Protein 5J08 (pdb70)

Radius of gyration: 16.03 Å; Cα contacts (8 Å, |Δi|>4): 159; chains: 1; bounding box: 30×40×47 Å

B-factor: mean 28.75, std 8.23, range [18.43, 62.1]

Structure (mmCIF, N/CA/C/O backbone):
data_5J08
#
_entry.id   5J08
#
_cell.length_a   29.345
_cell.length_b   51.758
_cell.length_c   59.452
_cell.angle_alpha   90.00
_cell.angle_beta   103.15
_cell.angle_gamma   90.00
#
_symmetry.space_group_name_H-M   'P 1 21 1'
#
loop_
_entity.id
_entity.type
_entity.pdbx_description
1 polymer Epsin-5
2 water water
#
loop_
_atom_site.group_PDB
_atom_site.id
_atom_site.type_symbol
_atom_site.label_atom_id
_atom_site.label_alt_id
_atom_site.label_comp_id
_atom_site.label_asym_id
_atom_site.label_entity_id
_atom_site.label_seq_id
_atom_site.pdbx_PDB_ins_code
_atom_site.Cartn_x
_atom_site.Cartn_y
_atom_site.Cartn_z
_atom_site.occupancy
_atom_site.B_iso_or_equiv
_atom_site.auth_seq_id
_atom_site.auth_comp_id
_atom_site.auth_asym_id
_atom_site.auth_atom_id
_atom_site.pdbx_PDB_model_num
ATOM 1 N N . SER A 1 1 ? -10.452 23.352 61.261 1.00 49.93 30 SER A N 1
ATOM 2 C CA . SER A 1 1 ? -9.949 24.700 60.845 1.00 46.43 30 SER A CA 1
ATOM 3 C C . SER A 1 1 ? -9.945 25.768 61.945 1.00 43.14 30 SER A C 1
ATOM 4 O O . SER A 1 1 ? -9.343 26.822 61.762 1.00 43.72 30 SER A O 1
ATOM 6 N N . GLU A 1 2 ? -10.595 25.514 63.080 1.00 40.39 31 GLU A N 1
ATOM 7 C CA . GLU A 1 2 ? -10.536 26.455 64.194 1.00 36.77 31 GLU A CA 1
ATOM 8 C C . GLU A 1 2 ? -9.149 26.413 64.847 1.00 33.83 31 GLU A C 1
ATOM 9 O O . GLU A 1 2 ? -8.474 25.378 64.813 1.00 31.02 31 GLU A O 1
ATOM 15 N N . PRO A 1 3 ? -8.714 27.545 65.430 1.00 31.48 32 PRO A N 1
ATOM 16 C CA . PRO A 1 3 ? -7.391 27.587 66.051 1.00 29.31 32 PRO A CA 1
ATOM 17 C C . PRO A 1 3 ? -7.151 26.481 67.072 1.00 26.61 32 PRO A C 1
ATOM 18 O O . PRO A 1 3 ? -6.104 25.846 67.018 1.00 25.65 32 PRO A O 1
ATOM 22 N N . TYR A 1 4 ? -8.103 26.225 67.975 1.00 24.17 33 TYR A N 1
ATOM 23 C CA . TYR A 1 4 ? -7.878 25.184 68.986 1.00 23.29 33 TYR A CA 1
ATOM 24 C C . TYR A 1 4 ? -7.688 23.827 68.337 1.00 22.89 33 TYR A C 1
ATOM 25 O O . TYR A 1 4 ? -6.952 22.982 68.863 1.00 22.38 33 TYR A O 1
ATOM 34 N N . GLN A 1 5 ? -8.345 23.611 67.199 1.00 23.44 34 GLN A N 1
ATOM 35 C CA . GLN A 1 5 ? -8.240 22.340 66.503 1.00 24.52 34 GLN A CA 1
ATOM 36 C C . GLN A 1 5 ? -6.850 22.179 65.880 1.00 25.23 34 GLN A C 1
ATOM 37 O O . GLN A 1 5 ? -6.257 21.093 65.931 1.00 25.23 34 GLN A O 1
ATOM 43 N N . ILE A 1 6 ? -6.319 23.263 65.319 1.00 25.87 35 ILE A N 1
ATOM 44 C CA . ILE A 1 6 ? -4.952 23.265 64.807 1.00 26.62 35 ILE A CA 1
ATOM 45 C C . ILE A 1 6 ? -3.970 22.984 65.938 1.00 25.22 35 ILE A C 1
ATOM 46 O O . ILE A 1 6 ? -3.018 22.226 65.760 1.00 24.18 35 ILE A O 1
ATOM 51 N N . ASP A 1 7 ? -4.218 23.553 67.113 1.00 23.56 36 ASP A N 1
ATOM 52 C CA . ASP A 1 7 ? -3.310 23.332 68.241 1.00 23.94 36 ASP A CA 1
ATOM 53 C C . ASP A 1 7 ? -3.352 21.885 68.706 1.00 23.32 36 ASP A C 1
ATOM 54 O O . ASP A 1 7 ? -2.324 21.314 69.065 1.00 22.89 36 ASP A O 1
ATOM 59 N N . ILE A 1 8 ? -4.540 21.290 68.706 1.00 22.58 37 ILE A N 1
ATOM 60 C CA . ILE A 1 8 ? -4.685 19.905 69.161 1.00 22.86 37 ILE A CA 1
ATOM 61 C C . ILE A 1 8 ? -4.018 18.975 68.150 1.00 21.59 37 ILE A C 1
ATOM 62 O O . ILE A 1 8 ? -3.310 18.054 68.536 1.00 22.59 37 ILE A O 1
ATOM 67 N N . ARG A 1 9 ? -4.224 19.263 66.870 1.00 22.37 38 ARG A N 1
ATOM 68 C CA . ARG A 1 9 ? -3.600 18.504 65.781 1.00 22.60 38 ARG A CA 1
ATOM 69 C C . ARG A 1 9 ? -2.072 18.571 65.856 1.00 24.41 38 ARG A C 1
ATOM 70 O O . ARG A 1 9 ? -1.398 17.556 65.675 1.00 24.59 38 ARG A O 1
ATOM 72 N N . ARG A 1 10 ? -1.524 19.746 66.161 1.00 25.55 39 ARG A N 1
ATOM 73 C CA . ARG A 1 10 ? -0.071 19.876 66.323 1.00 27.09 39 ARG A CA 1
ATOM 74 C C . ARG A 1 10 ? 0.402 18.994 67.466 1.00 26.51 39 ARG A C 1
ATOM 75 O O . ARG A 1 10 ? 1.406 18.295 67.345 1.00 24.94 39 ARG A O 1
ATOM 83 N N . ALA A 1 11 ? -0.336 19.011 68.572 1.00 25.34 40 ALA A N 1
ATOM 84 C CA . ALA A 1 11 ? 0.066 18.259 69.756 1.00 24.34 40 ALA A CA 1
ATOM 85 C C . ALA A 1 11 ? -0.075 16.756 69.578 1.00 25.02 40 ALA A C 1
ATOM 86 O O . ALA A 1 11 ? 0.559 15.995 70.313 1.00 26.74 40 ALA A O 1
ATOM 88 N N . THR A 1 12 ? -0.910 16.333 68.630 1.00 23.81 41 THR A N 1
ATOM 89 C CA . THR A 1 12 ? -1.250 14.928 68.446 1.00 26.15 41 THR A CA 1
ATOM 90 C C . THR A 1 12 ? -0.940 14.483 67.007 1.00 26.59 41 THR A C 1
ATOM 91 O O . THR A 1 12 ? -1.628 13.639 66.468 1.00 27.23 41 THR A O 1
ATOM 95 N N . ASN A 1 13 ? 0.109 15.048 66.403 1.00 29.64 42 ASN A N 1
ATOM 96 C CA . ASN A 1 13 ? 0.467 14.729 65.000 1.00 30.95 42 ASN A CA 1
ATOM 97 C C . ASN A 1 13 ? 1.092 13.316 64.879 1.00 30.30 42 ASN A C 1
ATOM 98 O O . ASN A 1 13 ? 1.353 12.671 65.893 1.00 26.71 42 ASN A O 1
ATOM 103 N N . THR A 1 14 ? 1.317 12.817 63.660 1.00 29.45 43 THR A N 1
ATOM 104 C CA . THR A 1 14 ? 1.953 11.494 63.499 1.00 30.86 43 THR A CA 1
ATOM 105 C C . THR A 1 14 ? 3.480 11.529 63.584 1.00 29.86 43 THR A C 1
ATOM 106 O O . THR A 1 14 ? 4.134 10.507 63.379 1.00 29.30 43 THR A O 1
ATOM 110 N N . ASP A 1 15 ? 4.051 12.698 63.867 1.00 29.58 44 ASP A N 1
ATOM 111 C CA . ASP A 1 15 ? 5.487 12.806 64.076 1.00 29.49 44 ASP A CA 1
ATOM 112 C C . ASP A 1 15 ? 5.944 11.974 65.262 1.00 28.60 44 ASP A C 1
ATOM 113 O O . ASP A 1 15 ? 5.217 11.808 66.260 1.00 27.11 44 ASP A O 1
ATOM 115 N N . ALA A 1 16 ? 7.168 11.465 65.158 1.00 29.14 45 ALA A N 1
ATOM 116 C CA . ALA A 1 16 ? 7.761 10.626 66.198 1.00 30.34 45 ALA A CA 1
ATOM 117 C C . ALA A 1 16 ? 8.016 11.344 67.523 1.00 30.56 45 ALA A C 1
ATOM 118 O O . ALA A 1 16 ? 8.083 10.707 68.576 1.00 31.75 45 ALA A O 1
ATOM 120 N N . TRP A 1 17 ? 8.173 12.660 67.467 1.00 27.47 46 TRP A N 1
ATOM 121 C CA . TRP A 1 17 ? 8.508 13.456 68.641 1.00 26.51 46 TRP A CA 1
ATOM 122 C C . TRP A 1 17 ? 7.351 14.375 69.021 1.00 28.09 46 TRP A C 1
ATOM 123 O O . TRP A 1 17 ? 6.631 14.863 68.157 1.00 30.76 46 TRP A O 1
ATOM 134 N N . GLY A 1 18 ? 7.181 14.586 70.321 1.00 27.34 47 GLY A N 1
ATOM 135 C CA . GLY A 1 18 ? 6.152 15.478 70.847 1.00 27.06 47 GLY A CA 1
ATOM 136 C C . GLY A 1 18 ? 5.017 14.714 71.511 1.00 26.98 47 GLY A C 1
ATOM 137 O O . GLY A 1 18 ? 4.971 13.484 71.418 1.00 28.49 47 GLY A O 1
ATOM 138 N N . PRO A 1 19 ? 4.078 15.428 72.166 1.00 24.96 48 PRO A N 1
ATOM 139 C CA . PRO A 1 19 ? 4.059 16.877 72.271 1.00 24.86 48 PRO A CA 1
ATOM 140 C C . PRO A 1 19 ? 5.081 17.428 73.262 1.00 25.08 48 PRO A C 1
ATOM 141 O O . PRO A 1 19 ? 5.384 16.807 74.274 1.00 24.98 48 PRO A O 1
ATOM 145 N N . THR A 1 20 ? 5.625 18.583 72.919 1.00 25.03 49 THR A N 1
ATOM 146 C CA . THR A 1 20 ? 6.489 19.341 73.801 1.00 25.05 49 THR A CA 1
ATOM 147 C C . THR A 1 20 ? 5.635 20.062 74.833 1.00 24.22 49 THR A C 1
ATOM 148 O O . THR A 1 20 ? 4.411 20.212 74.649 1.00 22.70 49 THR A O 1
ATOM 152 N N . PRO A 1 21 ? 6.268 20.534 75.918 1.00 24.80 50 PRO A N 1
ATOM 153 C CA . PRO A 1 21 ? 5.571 21.375 76.882 1.00 25.06 50 PRO A CA 1
ATOM 154 C C . PRO A 1 21 ? 4.899 22.574 76.241 1.00 25.08 50 PRO A C 1
ATOM 155 O O . PRO A 1 21 ? 3.786 22.930 76.635 1.00 25.59 50 PRO A O 1
ATOM 159 N N . LYS A 1 22 ? 5.555 23.171 75.251 1.00 24.53 51 LYS A N 1
ATOM 160 C CA . LYS A 1 22 ? 4.980 24.320 74.563 1.00 26.14 51 LYS A CA 1
ATOM 161 C C . LYS A 1 22 ? 3.725 23.938 73.771 1.00 24.16 51 LYS A C 1
ATOM 162 O O . LYS A 1 22 ? 2.755 24.695 73.752 1.00 23.78 51 LYS A O 1
ATOM 168 N N . HIS A 1 23 ? 3.732 22.780 73.123 1.00 21.58 52 HIS A N 1
ATOM 169 C CA . HIS A 1 23 ? 2.531 22.310 72.424 1.00 22.42 52 HIS A CA 1
ATOM 170 C C . HIS A 1 23 ? 1.350 22.166 73.341 1.00 21.17 52 HIS A C 1
ATOM 171 O O . HIS A 1 23 ? 0.249 22.596 73.022 1.00 21.29 52 HIS A O 1
ATOM 178 N N . LEU A 1 24 ? 1.580 21.523 74.477 1.00 20.26 53 LEU A N 1
ATOM 179 C CA . LEU A 1 24 ? 0.531 21.358 75.471 1.00 20.61 53 LEU A CA 1
ATOM 180 C C . LEU A 1 24 ? 0.049 22.681 76.064 1.00 21.42 53 LEU A C 1
ATOM 181 O O . LEU A 1 24 ? -1.157 22.890 76.233 1.00 22.24 53 LEU A O 1
ATOM 186 N N . ALA A 1 25 ? 0.965 23.583 76.377 1.00 22.63 54 ALA A N 1
ATOM 187 C CA . ALA A 1 25 ? 0.566 24.904 76.881 1.00 23.37 54 ALA A CA 1
ATOM 188 C C . ALA A 1 25 ? -0.329 25.641 75.870 1.00 23.32 54 ALA A C 1
ATOM 189 O O . ALA A 1 25 ? -1.304 26.302 76.247 1.00 24.14 54 ALA A O 1
ATOM 191 N N . LYS A 1 26 ? 0.005 25.511 74.596 1.00 23.91 55 LYS A N 1
ATOM 192 C CA . LYS A 1 26 ? -0.738 26.150 73.528 1.00 25.47 55 LYS A CA 1
ATOM 193 C C . LYS A 1 26 ? -2.170 25.622 73.430 1.00 24.20 55 LYS A C 1
ATOM 194 O O . LYS A 1 26 ? -3.107 26.401 73.266 1.00 22.96 55 LYS A O 1
ATOM 200 N N . VAL A 1 27 ? -2.320 24.301 73.513 1.00 21.77 56 VAL A N 1
ATOM 201 C CA . VAL A 1 27 ? -3.637 23.678 73.549 1.00 20.91 56 VAL A CA 1
ATOM 202 C C . VAL A 1 27 ? -4.381 24.275 74.728 1.00 21.44 56 VAL A C 1
ATOM 203 O O . VAL A 1 27 ? -5.494 24.750 74.583 1.00 21.21 56 VAL A O 1
ATOM 207 N N . LEU A 1 28 ? -3.757 24.278 75.896 1.00 21.68 57 LEU A N 1
ATOM 208 C CA . LEU A 1 28 ? -4.458 24.730 77.091 1.00 22.83 57 LEU A CA 1
ATOM 209 C C . LEU A 1 28 ? -4.954 26.174 76.984 1.00 23.66 57 LEU A C 1
ATOM 210 O O . LEU A 1 28 ? -6.058 26.480 77.460 1.00 23.12 57 LEU A O 1
ATOM 215 N N . ARG A 1 29 ? -4.153 27.057 76.379 1.00 22.88 58 ARG A N 1
ATOM 216 C CA . ARG A 1 29 ? -4.498 28.494 76.305 1.00 24.01 58 ARG A CA 1
ATOM 217 C C . ARG A 1 29 ? -5.774 28.762 75.491 1.00 23.91 58 ARG A C 1
ATOM 218 O O . ARG A 1 29 ? -6.344 29.852 75.556 1.00 24.03 58 ARG A O 1
ATOM 222 N N . ASN A 1 30 ? -6.242 27.775 74.742 1.00 23.60 59 ASN A N 1
ATOM 223 C CA . ASN A 1 30 ? -7.531 27.919 74.043 1.00 22.41 59 ASN A CA 1
ATOM 224 C C . ASN A 1 30 ? -8.745 28.030 74.974 1.00 22.40 59 ASN A C 1
ATOM 225 O O . ASN A 1 30 ? -9.815 28.472 74.542 1.00 23.13 59 ASN A O 1
ATOM 230 N N . ARG A 1 31 ? -8.572 27.642 76.236 1.00 21.56 60 ARG A N 1
ATOM 231 C CA . ARG A 1 31 ? -9.641 27.749 77.248 1.00 22.69 60 ARG A CA 1
ATOM 232 C C . ARG A 1 31 ? -10.151 29.177 77.478 1.00 23.23 60 ARG A C 1
ATOM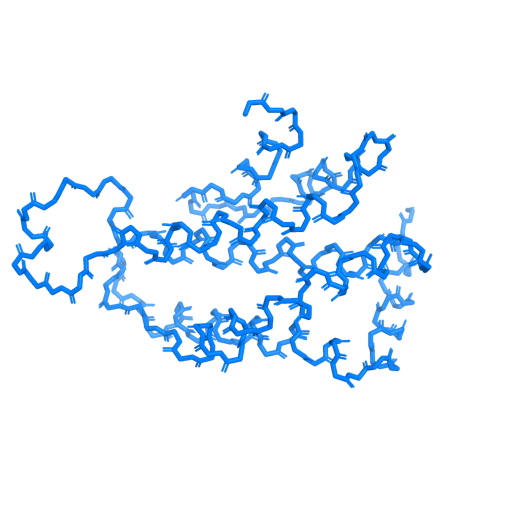 233 O O . ARG A 1 31 ? -11.219 29.371 78.069 1.00 22.84 60 ARG A O 1
ATOM 241 N N . TYR A 1 32 ? -9.389 30.175 77.035 1.00 23.67 61 TYR A N 1
ATOM 242 C CA . TYR A 1 32 ? -9.846 31.559 77.129 1.00 25.08 61 TYR A CA 1
ATOM 243 C C . TYR A 1 32 ? -10.840 31.931 76.047 1.00 25.86 61 TYR A C 1
ATOM 244 O O . TYR A 1 32 ? -11.493 32.961 76.153 1.00 26.83 61 TYR A O 1
ATOM 253 N N . GLN A 1 33 ? -10.977 31.098 75.025 1.00 27.29 62 GLN A N 1
ATOM 254 C CA . GLN A 1 33 ? -11.930 31.374 73.951 1.00 29.59 62 GLN A CA 1
ATOM 255 C C . GLN A 1 33 ? -12.915 30.248 73.663 1.00 29.55 62 GLN A C 1
ATOM 256 O O . GLN A 1 33 ? -13.953 30.507 73.054 1.00 29.67 62 GLN A O 1
ATOM 262 N N . VAL A 1 34 ? -12.569 29.017 74.055 1.00 26.79 63 VAL A N 1
ATOM 263 C CA . VAL A 1 34 ? -13.304 27.787 73.685 1.00 25.63 63 VAL A CA 1
ATOM 264 C C . VAL A 1 34 ? -13.668 26.997 74.954 1.00 24.50 63 VAL A C 1
ATOM 265 O O . VAL A 1 34 ? -12.839 26.880 75.848 1.00 21.25 63 VAL A O 1
ATOM 269 N N . PRO A 1 35 ? -14.893 26.426 75.041 1.00 22.85 64 PRO A N 1
ATOM 270 C CA . PRO A 1 35 ? -15.164 25.585 76.216 1.00 22.53 64 PRO A CA 1
ATOM 271 C C . PRO A 1 35 ? -14.278 24.338 76.279 1.00 21.56 64 PRO A C 1
ATOM 272 O O . PRO A 1 35 ? -13.974 23.738 75.239 1.00 20.60 64 PRO A O 1
ATOM 276 N N . LEU A 1 36 ? -13.896 23.935 77.485 1.00 21.76 65 LEU A N 1
ATOM 277 C CA . LEU A 1 36 ? -13.142 22.690 77.643 1.00 22.06 65 LEU A CA 1
ATOM 278 C C . LEU A 1 36 ? -13.866 21.465 77.076 1.00 23.11 65 LEU A C 1
ATOM 279 O O . LEU A 1 36 ? -13.208 20.525 76.638 1.00 21.81 65 LEU A O 1
ATOM 284 N N . TYR A 1 37 ? -15.202 21.479 77.077 1.00 22.08 66 TYR A N 1
ATOM 285 C CA . TYR A 1 37 ? -15.976 20.349 76.577 1.00 21.65 66 TYR A CA 1
ATOM 286 C C . TYR A 1 37 ? -15.608 20.119 75.128 1.00 21.95 66 TYR A C 1
ATOM 287 O O . TYR A 1 37 ? -15.392 18.975 74.725 1.00 21.49 66 TYR A O 1
ATOM 296 N N . LEU A 1 38 ? -15.563 21.206 74.350 1.00 22.12 67 LEU A N 1
ATOM 297 C CA . LEU A 1 38 ? -15.215 21.138 72.932 1.00 23.16 67 LEU A CA 1
ATOM 298 C C . LEU A 1 38 ? -13.778 20.724 72.685 1.00 21.81 67 LEU A C 1
ATOM 299 O O . LEU A 1 38 ? -13.527 19.958 71.769 1.00 22.62 67 LEU A O 1
ATOM 304 N N . MET A 1 39 ? -12.844 21.245 73.485 1.00 21.76 68 MET A N 1
ATOM 305 C CA . MET A 1 39 ? -11.440 20.859 73.378 1.00 20.86 68 MET A CA 1
ATOM 306 C C . MET A 1 39 ? -11.285 19.379 73.664 1.00 21.20 68 MET A C 1
ATOM 307 O O . MET A 1 39 ? -10.558 18.678 72.958 1.00 20.67 68 MET A O 1
ATOM 312 N N . THR A 1 40 ? -11.985 18.898 74.691 1.00 20.59 69 THR A N 1
ATOM 313 C CA . THR A 1 40 ? -11.940 17.483 75.055 1.00 19.75 69 THR A CA 1
ATOM 314 C C . THR A 1 40 ? -12.598 16.614 73.972 1.00 19.63 69 THR A C 1
ATOM 315 O O . THR A 1 40 ? -12.102 15.544 73.598 1.00 19.64 69 THR A O 1
ATOM 319 N N . GLU A 1 41 ? -13.720 17.091 73.452 1.00 19.93 70 GLU A N 1
ATOM 320 C CA . GLU A 1 41 ? -14.494 16.336 72.492 1.00 20.19 70 GLU A CA 1
ATOM 321 C C . GLU A 1 41 ? -13.716 16.189 71.187 1.00 19.97 70 GLU A C 1
ATOM 322 O O . GLU A 1 41 ? -13.729 15.126 70.566 1.00 20.65 70 GLU A O 1
ATOM 328 N N . TYR A 1 42 ? -13.041 17.256 70.766 1.00 20.23 71 TYR A N 1
ATOM 329 C CA . TYR A 1 42 ? -12.281 17.209 69.519 1.00 20.42 71 TYR A CA 1
ATOM 330 C C . TYR A 1 42 ? -11.092 16.261 69.668 1.00 19.90 71 TYR A C 1
ATOM 331 O O . TYR A 1 42 ? -10.746 15.558 68.730 1.00 20.17 71 TYR A O 1
ATOM 340 N N . THR A 1 43 ? -10.487 16.237 70.851 1.00 19.95 72 THR A N 1
ATOM 341 C CA . THR A 1 43 ? -9.368 15.345 71.127 1.00 20.52 72 THR A CA 1
ATOM 342 C C . THR A 1 43 ? -9.859 13.891 71.029 1.00 21.24 72 THR A C 1
ATOM 343 O O . THR A 1 43 ? -9.218 13.044 70.396 1.00 20.39 72 THR A O 1
ATOM 347 N N . LEU A 1 44 ? -11.015 13.606 71.619 1.00 21.64 73 LEU A N 1
ATOM 348 C CA . LEU A 1 44 ? -11.590 12.270 71.534 1.00 22.22 73 LEU A CA 1
ATOM 349 C C . LEU A 1 44 ? -11.972 11.902 70.110 1.00 22.74 73 LEU A C 1
ATOM 350 O O . LEU A 1 44 ? -11.807 10.757 69.704 1.00 22.03 73 LEU A O 1
ATOM 355 N N . LYS A 1 45 ? -12.488 12.860 69.347 1.00 22.66 74 LYS A N 1
ATOM 356 C CA . LYS A 1 45 ? -12.886 12.563 67.975 1.00 24.23 74 LYS A CA 1
ATOM 357 C C . LYS A 1 45 ? -11.677 12.200 67.111 1.00 22.72 74 LYS A C 1
ATOM 358 O O . LYS A 1 45 ? -11.746 11.298 66.283 1.00 23.14 74 LYS A O 1
ATOM 364 N N . ARG A 1 46 ? -10.565 12.890 67.328 1.00 23.33 75 ARG A N 1
ATOM 365 C CA . ARG A 1 46 ? -9.322 12.594 66.619 1.00 23.72 75 ARG A CA 1
ATOM 366 C C . ARG A 1 46 ? -8.818 11.200 66.977 1.00 24.32 75 ARG A C 1
ATOM 367 O O . ARG A 1 46 ? -8.418 10.420 66.104 1.00 23.94 75 ARG A O 1
ATOM 375 N N . LEU A 1 47 ? -8.861 10.888 68.269 1.00 23.33 76 LEU A N 1
ATOM 376 C CA . LEU A 1 47 ? -8.491 9.576 68.752 1.00 25.23 76 LEU A CA 1
ATOM 377 C C . LEU A 1 47 ? -9.347 8.509 68.073 1.00 24.79 76 LEU A C 1
ATOM 378 O O . LEU A 1 47 ? -8.814 7.562 67.495 1.00 25.91 76 LEU A O 1
ATOM 383 N N . VAL A 1 48 ? -10.664 8.685 68.094 1.00 23.17 77 VAL A N 1
ATOM 384 C CA . VAL A 1 48 ? -11.573 7.705 67.512 1.00 24.63 77 VAL A CA 1
ATOM 385 C C . VAL A 1 48 ? -11.382 7.561 66.001 1.00 25.31 77 VAL A C 1
ATOM 386 O O . VAL A 1 48 ? -11.381 6.432 65.470 1.00 25.58 77 VAL A O 1
ATOM 390 N N . ASP A 1 49 ? -11.222 8.697 65.324 1.00 26.28 78 ASP A N 1
ATOM 391 C CA . ASP A 1 49 ? -11.095 8.719 63.867 1.00 29.10 78 ASP A CA 1
ATOM 392 C C . ASP A 1 49 ? -9.808 8.014 63.423 1.00 29.41 78 ASP A C 1
ATOM 393 O O . ASP A 1 49 ? -9.808 7.284 62.435 1.00 31.21 78 ASP A O 1
ATOM 398 N N . HIS A 1 50 ? -8.732 8.197 64.178 1.00 29.14 79 HIS A N 1
ATOM 399 C CA . HIS A 1 50 ? -7.471 7.515 63.885 1.00 30.01 79 HIS A CA 1
ATOM 400 C C . HIS A 1 50 ? -7.460 6.030 64.302 1.00 30.86 79 HIS A C 1
ATOM 401 O O . HIS A 1 50 ? -6.745 5.236 63.696 1.00 34.45 79 HIS A O 1
ATOM 408 N N . ILE A 1 51 ? -8.248 5.636 65.301 1.00 29.29 80 ILE A N 1
ATOM 409 C CA . ILE A 1 51 ? -8.472 4.196 65.546 1.00 29.42 80 ILE A CA 1
ATOM 410 C C . ILE A 1 51 ? -9.275 3.558 64.403 1.00 29.69 80 ILE A C 1
ATOM 411 O O . ILE A 1 51 ? -8.964 2.449 63.966 1.00 29.71 80 ILE A O 1
ATOM 416 N N . ALA A 1 52 ? -10.299 4.255 63.914 1.00 31.19 81 ALA A N 1
ATOM 417 C CA . ALA A 1 52 ? -11.156 3.735 62.841 1.00 32.69 81 ALA A CA 1
ATOM 418 C C . ALA A 1 52 ? -10.465 3.652 61.472 1.00 34.73 81 ALA A C 1
ATOM 419 O O . ALA A 1 52 ? -10.856 2.821 60.647 1.00 34.93 81 ALA A O 1
ATOM 421 N N . THR A 1 53 ? -9.471 4.512 61.214 1.00 36.05 82 THR A N 1
ATOM 422 C CA . THR A 1 53 ? -8.805 4.539 59.889 1.00 38.31 82 THR A CA 1
ATOM 423 C C . THR A 1 53 ? -7.917 3.323 59.605 1.00 38.36 82 THR A C 1
ATOM 424 O O . THR A 1 53 ? -7.511 3.109 58.459 1.00 40.83 82 THR A O 1
ATOM 428 N N . ARG A 1 54 ? -7.630 2.529 60.634 1.00 35.14 83 ARG A N 1
ATOM 429 C CA . ARG A 1 54 ? -6.748 1.367 60.511 1.00 32.38 83 ARG A CA 1
ATOM 430 C C . ARG A 1 54 ? -7.407 0.212 59.779 1.00 31.56 83 ARG A C 1
ATOM 431 O O . ARG A 1 54 ? -8.612 0.015 59.894 1.00 30.84 83 ARG A O 1
ATOM 439 N N . PRO A 1 55 ? -6.605 -0.599 59.068 1.00 31.59 84 PRO A N 1
ATOM 440 C CA . PRO A 1 55 ? -7.190 -1.767 58.390 1.00 33.31 84 PRO A CA 1
ATOM 441 C C . PRO A 1 55 ? -7.629 -2.846 59.380 1.00 37.18 84 PRO A C 1
ATOM 442 O O . PRO A 1 55 ? -7.005 -2.989 60.429 1.00 34.39 84 PRO A O 1
ATOM 446 N N . LYS A 1 56 ? -8.704 -3.568 59.058 1.00 40.69 85 LYS A N 1
ATOM 447 C CA . LYS A 1 56 ? -9.163 -4.702 59.879 1.00 44.65 85 LYS A CA 1
ATOM 448 C C . LYS A 1 56 ? -8.313 -5.956 59.653 1.00 46.84 85 LYS A C 1
ATOM 449 O O . LYS A 1 56 ? -7.993 -6.681 60.602 1.00 49.05 85 LYS A O 1
ATOM 451 N N . ASN A 1 57 ? -7.953 -6.208 58.398 1.00 44.78 86 ASN A N 1
ATOM 452 C CA . ASN A 1 57 ? -7.203 -7.400 58.026 1.00 45.75 86 ASN A CA 1
ATOM 453 C C . ASN A 1 57 ? -6.414 -7.137 56.757 1.00 45.13 86 ASN A C 1
ATOM 454 O O . ASN A 1 57 ? -6.528 -6.053 56.175 1.00 40.87 86 ASN A O 1
ATOM 459 N N . LEU A 1 58 ? -5.659 -8.151 56.326 1.00 44.17 87 LEU A N 1
ATOM 460 C CA . LEU A 1 58 ? -4.707 -8.032 55.220 1.00 43.15 87 LEU A CA 1
ATOM 461 C C . LEU A 1 58 ? -5.353 -7.646 53.891 1.00 40.18 87 LEU A C 1
ATOM 462 O O . LEU A 1 58 ? -4.743 -6.933 53.102 1.00 39.56 87 LEU A O 1
ATOM 464 N N . TYR A 1 59 ? -6.573 -8.119 53.651 1.00 38.20 88 TYR A N 1
ATOM 465 C CA . TYR A 1 59 ? -7.327 -7.737 52.458 1.00 35.27 88 TYR A CA 1
ATOM 466 C C . TYR A 1 59 ? -7.506 -6.234 52.341 1.00 34.61 88 TYR A C 1
ATOM 467 O O . TYR A 1 59 ? -7.261 -5.643 51.289 1.00 29.36 88 TYR A O 1
ATOM 476 N N . GLU A 1 60 ? -7.995 -5.614 53.409 1.00 34.68 89 GLU A N 1
ATOM 477 C CA . GLU A 1 60 ? -8.229 -4.176 53.343 1.00 34.73 89 GLU A CA 1
ATOM 478 C C . GLU A 1 60 ? -6.914 -3.421 53.509 1.00 30.15 89 GLU A C 1
ATOM 479 O O . GLU A 1 60 ? -6.746 -2.373 52.902 1.00 26.94 89 GLU A O 1
ATOM 485 N N . LYS A 1 61 ? -5.965 -3.986 54.258 1.00 28.57 90 LYS A N 1
ATOM 486 C CA . LYS A 1 61 ? -4.643 -3.372 54.416 1.00 26.79 90 LYS A CA 1
ATOM 487 C C . LYS A 1 61 ? -3.974 -3.120 53.068 1.00 26.95 90 LYS A C 1
ATOM 488 O O . LYS A 1 61 ? -3.352 -2.078 52.849 1.00 25.76 90 LYS A O 1
ATOM 490 N N . ALA A 1 62 ? -4.127 -4.084 52.162 1.00 26.74 91 ALA A N 1
ATOM 491 C CA . ALA A 1 62 ? -3.491 -4.024 50.851 1.00 26.17 91 ALA A CA 1
ATOM 492 C C . ALA A 1 62 ? -4.232 -3.141 49.858 1.00 26.64 91 ALA A C 1
ATOM 493 O O . ALA A 1 62 ? -3.683 -2.835 48.800 1.00 27.38 91 ALA A O 1
ATOM 495 N N . ARG A 1 63 ? -5.475 -2.767 50.165 1.00 26.67 92 ARG A N 1
ATOM 496 C CA . ARG A 1 63 ? -6.348 -2.100 49.178 1.00 29.15 92 ARG A CA 1
ATOM 497 C C . ARG A 1 63 ? -6.781 -0.684 49.539 1.00 33.22 92 ARG A C 1
ATOM 498 O O . ARG A 1 63 ? -7.123 0.096 48.657 1.00 36.26 92 ARG A O 1
ATOM 506 N N . LYS A 1 64 ? -6.797 -0.348 50.815 1.00 38.89 93 LYS A N 1
ATOM 507 C CA . LYS A 1 64 ? -6.990 1.044 51.198 1.00 44.01 93 LYS A CA 1
ATOM 508 C C . LYS A 1 64 ? -5.619 1.725 51.144 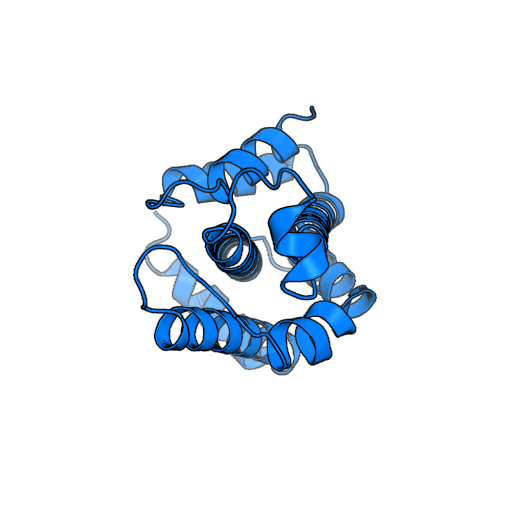1.00 47.91 93 LYS A C 1
ATOM 509 O O . LYS A 1 64 ? -4.597 1.075 51.376 1.00 49.30 93 LYS A O 1
ATOM 515 N N . ASP A 1 65 ? -5.590 3.021 50.832 1.00 53.21 94 ASP A N 1
ATOM 516 C CA . ASP A 1 65 ? -4.317 3.743 50.677 1.00 56.69 94 ASP A CA 1
ATOM 517 C C . ASP A 1 65 ? -3.577 3.886 52.015 1.00 58.92 94 ASP A C 1
ATOM 518 O O . ASP A 1 65 ? -2.408 3.506 52.121 1.00 62.10 94 ASP A O 1
ATOM 520 N N . TYR A 1 66 ? -4.262 4.438 53.018 1.00 58.12 95 TYR A N 1
ATOM 521 C CA . TYR A 1 66 ? -3.780 4.450 54.411 1.00 57.34 95 TYR A CA 1
ATOM 522 C C . TYR A 1 66 ? -2.452 5.171 54.666 1.00 58.13 95 TYR A C 1
ATOM 523 O O . TYR A 1 66 ? -1.467 4.540 55.070 1.00 57.46 95 TYR A O 1
ATOM 525 N N . VAL A 1 67 ? -2.428 6.486 54.455 1.00 56.79 96 VAL A N 1
ATOM 526 C CA . VAL A 1 67 ? -1.309 7.312 54.916 1.00 55.78 96 VAL A CA 1
ATOM 527 C C . VAL A 1 67 ? -1.232 7.191 56.439 1.00 54.16 96 VAL A C 1
ATOM 528 O O . VAL A 1 67 ? -2.259 7.037 57.107 1.00 56.92 96 VAL A O 1
ATOM 530 N N . ASN A 1 68 ? -0.017 7.239 56.979 1.00 51.96 97 ASN A N 1
ATOM 531 C CA . ASN A 1 68 ? 0.225 7.014 58.412 1.00 48.16 97 ASN A CA 1
ATOM 532 C C . ASN A 1 68 ? 0.140 5.537 58.833 1.00 45.87 97 ASN A C 1
ATOM 533 O O . ASN A 1 68 ? 0.108 5.239 60.035 1.00 43.36 97 ASN A O 1
ATOM 535 N N . TYR A 1 69 ? 0.120 4.615 57.863 1.00 43.32 98 TYR A N 1
ATOM 536 C CA . TYR A 1 69 ? 0.086 3.188 58.185 1.00 41.12 98 TYR A CA 1
ATOM 537 C C . TYR A 1 69 ? 1.214 2.825 59.154 1.00 38.18 98 TYR A C 1
ATOM 538 O O . TYR A 1 69 ? 2.374 3.164 58.924 1.00 36.86 98 TYR A O 1
ATOM 547 N N . GLY A 1 70 ? 0.850 2.151 60.242 1.00 36.72 99 GLY A N 1
ATOM 548 C CA . GLY A 1 70 ? 1.813 1.689 61.242 1.00 36.01 99 GLY A CA 1
ATOM 549 C C . GLY A 1 70 ? 2.290 2.761 62.207 1.00 35.27 99 GLY A C 1
ATOM 550 O O . GLY A 1 70 ? 3.146 2.500 63.049 1.00 37.76 99 GLY A O 1
ATOM 551 N N . SER A 1 71 ? 1.762 3.972 62.095 1.00 36.85 100 SER A N 1
ATOM 552 C CA . SER A 1 71 ? 2.095 5.016 63.060 1.00 37.98 100 SER A CA 1
ATOM 553 C C . SER A 1 71 ? 0.848 5.666 63.677 1.00 35.28 100 SER A C 1
ATOM 554 O O . SER A 1 71 ? 0.971 6.618 64.446 1.00 32.81 100 SER A O 1
ATOM 557 N N . GLU A 1 72 ? -0.341 5.124 63.389 1.00 32.09 101 GLU A N 1
ATOM 558 C CA . GLU A 1 72 ? -1.574 5.630 63.998 1.00 31.87 101 GLU A CA 1
ATOM 559 C C . GLU A 1 72 ? -1.573 5.485 65.520 1.00 28.33 101 GLU A C 1
ATOM 560 O O . GLU A 1 72 ? -2.204 6.287 66.227 1.00 27.30 101 GLU A O 1
ATOM 566 N N . TRP A 1 73 ? -0.859 4.489 66.039 1.00 28.10 102 TRP A N 1
ATOM 567 C CA . TRP A 1 73 ? -0.770 4.326 67.488 1.00 26.05 102 TRP A CA 1
ATOM 568 C C . TRP A 1 73 ? -0.259 5.603 68.173 1.00 25.25 102 TRP A C 1
ATOM 569 O O . TRP A 1 73 ? -0.601 5.855 69.315 1.00 25.34 102 TRP A O 1
ATOM 580 N N . ARG A 1 74 ? 0.566 6.392 67.479 1.00 24.93 103 ARG A N 1
ATOM 581 C CA . ARG A 1 74 ? 1.137 7.626 68.053 1.00 25.70 103 ARG A CA 1
ATOM 582 C C . ARG A 1 74 ? 0.097 8.688 68.295 1.00 23.17 103 ARG A C 1
ATOM 583 O O . ARG A 1 74 ? 0.155 9.402 69.283 1.00 23.07 103 ARG A O 1
ATOM 591 N N . VAL A 1 75 ? -0.839 8.815 67.362 1.00 23.59 104 VAL A N 1
ATOM 592 C CA . VAL A 1 75 ? -1.910 9.793 67.499 1.00 24.15 104 VAL A CA 1
ATOM 593 C C . VAL A 1 75 ? -2.740 9.399 68.712 1.00 23.38 104 VAL A C 1
ATOM 594 O O . VAL A 1 75 ? -3.055 10.238 69.550 1.00 22.27 104 VAL A O 1
ATOM 598 N N . VAL A 1 76 ? -3.031 8.106 68.827 1.00 22.44 105 VAL A N 1
ATOM 599 C CA . VAL A 1 76 ? -3.810 7.581 69.949 1.00 22.50 105 VAL A CA 1
ATOM 600 C C . VAL A 1 76 ? -3.132 7.891 71.275 1.00 22.27 105 VAL A C 1
ATOM 601 O O . VAL A 1 76 ? -3.758 8.480 72.172 1.00 21.65 105 VAL A O 1
ATOM 605 N N . LEU A 1 77 ? -1.859 7.516 71.404 1.00 21.65 106 LE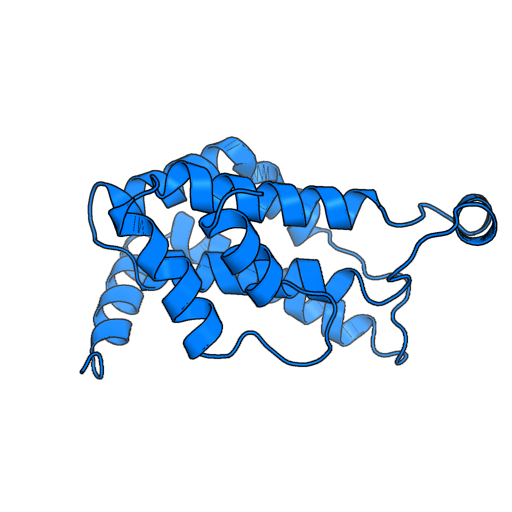U A N 1
ATOM 606 C CA . LEU A 1 77 ? -1.102 7.832 72.615 1.00 21.30 106 LEU A CA 1
ATOM 607 C C . LEU A 1 77 ? -1.041 9.339 72.897 1.00 21.13 106 LEU A C 1
ATOM 608 O O . LEU A 1 77 ? -1.259 9.767 74.027 1.00 20.09 106 LEU A O 1
ATOM 613 N N . LYS A 1 78 ? -0.760 10.159 71.887 1.00 19.92 107 LYS A N 1
ATOM 614 C CA . LYS A 1 78 ? -0.677 11.594 72.139 1.00 20.11 107 LYS A CA 1
ATOM 615 C C . LYS A 1 78 ? -2.037 12.190 72.555 1.00 20.00 107 LYS A C 1
ATOM 616 O O . LYS A 1 78 ? -2.083 13.104 73.393 1.00 19.53 107 LYS A O 1
ATOM 622 N N . CYS A 1 79 ? -3.134 11.691 71.981 1.00 19.98 108 CYS A N 1
ATOM 623 C CA . CYS A 1 79 ? -4.453 12.176 72.386 1.00 20.57 108 CYS A CA 1
ATOM 624 C C . CYS A 1 79 ? -4.671 11.859 73.856 1.00 20.30 108 CYS A C 1
ATOM 625 O O . CYS A 1 79 ? -5.170 12.694 74.606 1.00 19.58 108 CYS A O 1
ATOM 628 N N . LEU A 1 80 ? -4.265 10.674 74.298 1.00 19.36 109 LEU A N 1
ATOM 629 C CA . LEU A 1 80 ? -4.376 10.384 75.736 1.00 20.07 109 LEU A CA 1
ATOM 630 C C . LEU A 1 80 ? -3.473 11.279 76.599 1.00 19.30 109 LEU A C 1
ATOM 631 O O . LEU A 1 80 ? -3.865 11.702 77.698 1.00 18.43 109 LEU A O 1
ATOM 636 N N . VAL A 1 81 ? -2.280 11.598 76.114 1.00 20.00 110 VAL A N 1
ATOM 637 C CA . VAL A 1 81 ? -1.395 12.524 76.816 1.00 19.87 110 VAL A CA 1
ATOM 638 C C . VAL A 1 81 ? -2.051 13.909 76.969 1.00 19.69 110 VAL A C 1
ATOM 639 O O . VAL A 1 81 ? -1.972 14.548 78.029 1.00 18.78 110 VAL A O 1
ATOM 643 N N . VAL A 1 82 ? -2.672 14.389 75.896 1.00 19.61 111 VAL A N 1
ATOM 644 C CA . VAL A 1 82 ? -3.399 15.655 75.951 1.00 19.74 111 VAL A CA 1
ATOM 645 C C . VAL A 1 82 ? -4.527 15.612 76.980 1.00 19.00 111 VAL A C 1
ATOM 646 O O . VAL A 1 82 ? -4.698 16.553 77.738 1.00 20.11 111 VAL A O 1
ATOM 650 N N . ILE A 1 83 ? -5.303 14.538 76.995 1.00 19.18 112 ILE A N 1
ATOM 651 C CA . ILE A 1 83 ? -6.383 14.414 77.979 1.00 19.18 112 ILE A CA 1
ATOM 652 C C . ILE A 1 83 ? -5.852 14.414 79.409 1.00 19.98 112 ILE A C 1
ATOM 653 O O . ILE A 1 83 ? -6.380 15.131 80.270 1.00 21.13 112 ILE A O 1
ATOM 658 N N . GLU A 1 84 ? -4.799 13.645 79.664 1.00 21.13 113 GLU A N 1
ATOM 659 C CA . GLU A 1 84 ? -4.162 13.661 80.978 1.00 23.12 113 GLU A CA 1
ATOM 660 C C . GLU A 1 84 ? -3.671 15.060 81.338 1.00 21.51 113 GLU A C 1
ATOM 661 O O . GLU A 1 84 ? -3.839 15.508 82.472 1.00 21.85 113 GLU A O 1
ATOM 667 N N . PHE A 1 85 ? -3.073 15.758 80.374 1.00 20.12 114 PHE A N 1
ATOM 668 C CA . PHE A 1 85 ? -2.542 17.082 80.630 1.00 19.64 114 PHE A CA 1
ATOM 669 C C . PHE A 1 85 ? -3.674 18.065 81.004 1.00 19.32 114 PHE A C 1
ATOM 670 O O . PHE A 1 85 ? -3.547 18.861 81.925 1.00 20.26 114 PHE A O 1
ATOM 678 N N . LEU A 1 86 ? -4.778 18.013 80.271 1.00 19.46 115 LEU A N 1
ATOM 679 C CA . LEU A 1 86 ? -5.909 18.882 80.556 1.00 19.10 115 LEU A CA 1
ATOM 680 C C . LEU A 1 86 ? -6.467 18.612 81.953 1.00 18.59 115 LEU A C 1
ATOM 681 O O . LEU A 1 86 ? -6.665 19.538 82.736 1.00 19.08 115 LEU A O 1
ATOM 686 N N . LEU A 1 87 ? -6.691 17.346 82.275 1.00 18.56 116 LEU A N 1
ATOM 687 C CA . LEU A 1 87 ? -7.162 16.973 83.613 1.00 19.26 116 LEU A CA 1
ATOM 688 C C . LEU A 1 87 ? -6.308 17.561 84.718 1.00 20.12 116 LEU A C 1
ATOM 689 O O . LEU A 1 87 ? -6.822 18.007 85.729 1.00 20.55 116 LEU A O 1
ATOM 694 N N . LEU A 1 88 ? -5.000 17.565 84.527 1.00 21.39 117 LEU A N 1
ATOM 695 C CA . LEU A 1 88 ? -4.100 18.035 85.565 1.00 21.83 117 LEU A C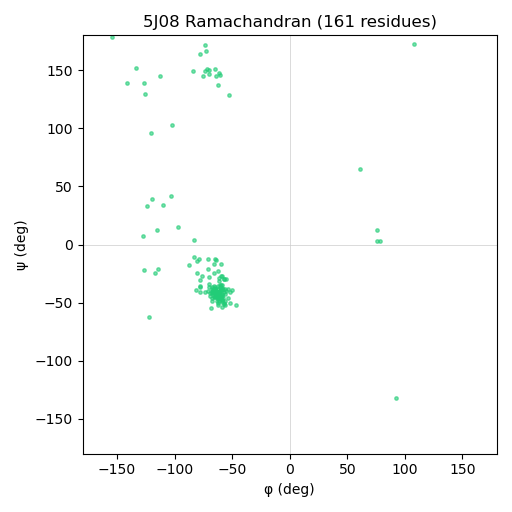A 1
ATOM 696 C C . LEU A 1 88 ? -3.976 19.552 85.643 1.00 21.67 117 LEU A C 1
ATOM 697 O O . LEU A 1 88 ? -3.669 20.094 86.707 1.00 23.44 117 LEU A O 1
ATOM 702 N N . ASN A 1 89 ? -4.252 20.244 84.543 1.00 20.78 118 ASN A N 1
ATOM 703 C CA . ASN A 1 89 ? -3.870 21.646 84.407 1.00 20.74 118 ASN A CA 1
ATOM 704 C C . 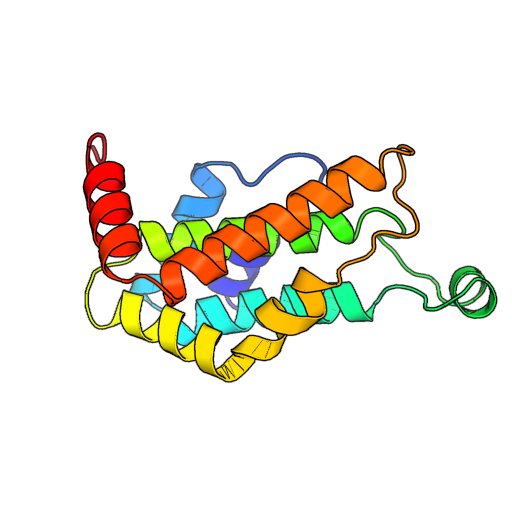ASN A 1 89 ? -5.010 22.659 84.326 1.00 21.16 118 ASN A C 1
ATOM 705 O O . ASN A 1 89 ? -4.785 23.831 84.590 1.00 21.96 118 ASN A O 1
AT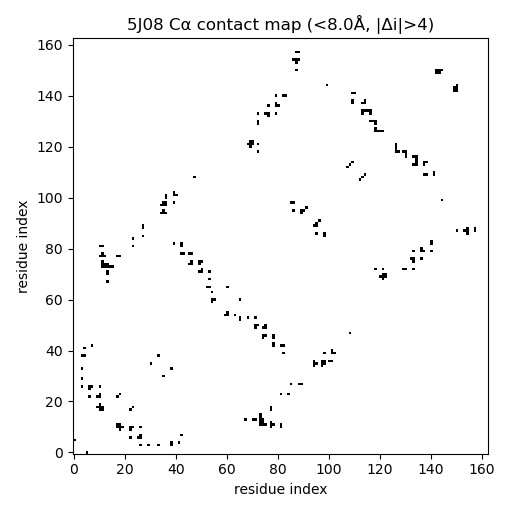OM 710 N N . VAL A 1 90 ? -6.219 22.233 83.960 1.00 21.31 119 VAL A N 1
ATOM 711 C CA . VAL A 1 90 ? -7.322 23.189 83.872 1.00 21.32 119 VAL A CA 1
ATOM 712 C C . VAL A 1 90 ? -7.783 23.606 85.275 1.00 22.27 119 VAL A C 1
ATOM 713 O O . VAL A 1 90 ? -7.419 22.992 86.287 1.00 21.10 119 VAL A O 1
ATOM 717 N N . ASP A 1 91 ? -8.581 24.658 85.343 1.00 22.73 120 ASP A N 1
ATOM 718 C CA . ASP A 1 91 ? -9.081 25.104 86.644 1.00 23.88 120 ASP A CA 1
ATOM 719 C C . ASP A 1 91 ? -10.109 24.142 87.253 1.00 23.45 120 ASP A C 1
ATOM 720 O O . ASP A 1 91 ? -10.859 23.455 86.544 1.00 23.31 120 ASP A O 1
ATOM 725 N N . THR A 1 92 ? -10.126 24.114 88.581 1.00 23.92 121 THR A N 1
ATOM 726 C CA . THR A 1 92 ? -11.123 23.384 89.347 1.00 24.46 121 THR A CA 1
ATOM 727 C C . THR A 1 92 ? -12.469 24.036 89.074 1.00 25.44 121 THR A C 1
ATOM 728 O O . THR A 1 92 ? -12.534 25.219 88.742 1.00 25.29 121 THR A O 1
ATOM 732 N N . GLY A 1 93 ? -13.540 23.253 89.153 1.00 26.17 122 GLY A N 1
ATOM 733 C CA . GLY A 1 93 ? -14.874 23.758 88.866 1.00 25.81 122 GLY A CA 1
ATOM 734 C C . GLY A 1 93 ? -15.261 23.557 87.414 1.00 26.09 122 GLY A C 1
ATOM 735 O O . GLY A 1 93 ? -15.101 22.467 86.854 1.00 24.02 122 GLY A O 1
ATOM 736 N N . ASP A 1 94 ? -15.774 24.613 86.803 1.00 25.60 123 ASP A N 1
ATOM 737 C CA . ASP A 1 94 ? -16.317 24.558 85.450 1.00 27.75 123 ASP A CA 1
ATOM 738 C C . ASP A 1 94 ? -15.439 23.832 84.406 1.00 25.17 123 ASP A C 1
ATOM 739 O O . ASP A 1 94 ? -15.927 22.943 83.697 1.00 24.22 123 ASP A O 1
ATOM 744 N N . GLU A 1 95 ? -14.167 24.227 84.302 1.00 22.48 124 GLU A N 1
ATOM 745 C CA . GLU A 1 95 ? -13.255 23.667 83.293 1.00 22.21 124 GLU A CA 1
ATOM 746 C C . GLU A 1 95 ? -13.050 22.163 83.488 1.00 21.15 124 GLU A C 1
ATOM 747 O O . GLU A 1 95 ? -13.230 21.361 82.557 1.00 20.41 124 GLU A O 1
ATOM 753 N N . LEU A 1 96 ? -12.686 21.793 84.711 1.00 21.23 125 LEU A N 1
ATOM 754 C CA . LEU A 1 96 ? -12.443 20.397 85.054 1.00 22.54 125 LEU A CA 1
ATOM 755 C C . LEU A 1 96 ? -13.713 19.569 84.888 1.00 23.09 125 LEU A C 1
ATOM 756 O O . LEU A 1 96 ? -13.678 18.481 84.318 1.00 21.41 125 LEU A O 1
ATOM 761 N N . ASN A 1 97 ? -14.832 20.080 85.391 1.00 22.76 126 ASN A N 1
ATOM 762 C CA . ASN A 1 97 ? -16.105 19.374 85.235 1.00 23.31 126 ASN A CA 1
ATOM 763 C C . ASN A 1 97 ? -16.516 19.139 83.781 1.00 22.63 126 ASN A C 1
ATOM 764 O O . ASN A 1 97 ? -17.105 18.100 83.455 1.00 22.95 126 ASN A O 1
ATOM 769 N N . GLN A 1 98 ? -16.203 20.084 82.906 1.00 21.87 127 GLN A N 1
ATOM 770 C CA . GLN A 1 98 ? -16.470 19.911 81.474 1.00 22.22 127 GLN A CA 1
ATOM 771 C C . GLN A 1 98 ? -15.668 18.774 80.849 1.00 21.14 127 GLN A C 1
ATOM 772 O O . GLN A 1 98 ? -16.217 17.971 80.084 1.00 20.32 127 GLN A O 1
ATOM 778 N N . ILE A 1 99 ? -14.382 18.699 81.174 1.00 20.79 128 ILE A N 1
ATOM 779 C CA . ILE A 1 99 ? -13.562 17.580 80.702 1.00 21.16 128 ILE A CA 1
ATOM 780 C C . ILE A 1 99 ? -14.157 16.284 81.206 1.00 21.01 128 ILE A C 1
ATOM 781 O O . ILE A 1 99 ? -14.364 15.350 80.437 1.00 21.06 128 ILE A O 1
ATOM 786 N N . ARG A 1 100 ? -14.450 16.225 82.498 1.00 21.21 129 ARG A N 1
ATOM 787 C CA . ARG A 1 100 ? -14.917 14.979 83.082 1.00 21.72 129 ARG A CA 1
ATOM 788 C C . ARG A 1 100 ? -16.251 14.568 82.507 1.00 22.57 129 ARG A C 1
ATOM 789 O O . ARG A 1 100 ? -16.459 13.390 82.221 1.00 21.88 129 ARG A O 1
ATOM 797 N N . SER A 1 101 ? -17.149 15.525 82.307 1.00 23.30 130 SER A N 1
ATOM 798 C CA . SER A 1 101 ? -18.459 15.184 81.770 1.00 25.12 130 SER A CA 1
ATOM 799 C C . SER A 1 101 ? -18.327 14.638 80.347 1.00 23.03 130 SER A C 1
ATOM 800 O O . SER A 1 101 ? -19.028 13.701 79.981 1.00 22.26 130 SER A O 1
ATOM 803 N N . CYS A 1 102 ? -17.423 15.206 79.553 1.00 21.71 131 CYS A N 1
ATOM 804 C CA . CYS A 1 102 ? -17.213 14.725 78.191 1.00 21.73 131 CYS A CA 1
ATOM 805 C C . CYS A 1 102 ? -16.650 13.310 78.187 1.00 20.40 131 CYS A C 1
ATOM 806 O O . CYS A 1 102 ? -17.124 12.440 77.461 1.00 20.06 131 CYS A O 1
ATOM 809 N N . LEU A 1 103 ? -15.653 13.065 79.030 1.00 20.46 132 LEU A N 1
ATOM 810 C CA . LEU A 1 103 ? -15.095 11.719 79.151 1.00 20.39 132 L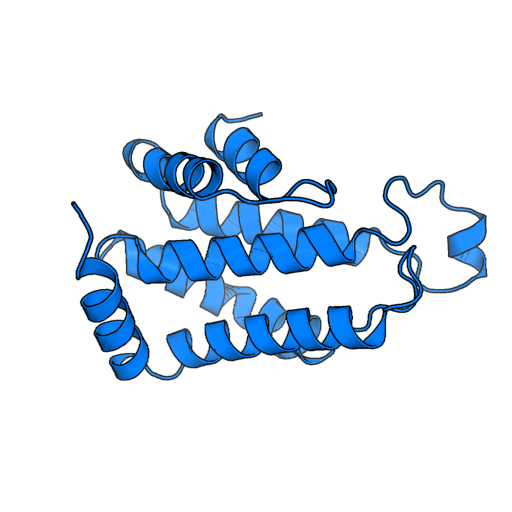EU A CA 1
ATOM 811 C C . LEU A 1 103 ? -16.120 10.684 79.640 1.00 21.16 132 LEU A C 1
ATOM 812 O O . LEU A 1 103 ? -16.160 9.574 79.122 1.00 21.96 132 LEU A O 1
ATOM 817 N N . LEU A 1 104 ? -16.947 11.044 80.621 1.00 21.86 133 LEU A N 1
ATOM 818 C CA . LEU A 1 104 ? -17.969 10.136 81.113 1.00 23.81 133 LEU A CA 1
ATOM 819 C C . LEU A 1 104 ? -19.035 9.822 80.063 1.00 23.65 133 LEU A C 1
ATOM 820 O O . LEU A 1 104 ? -19.455 8.668 79.932 1.00 24.49 133 LEU A O 1
ATOM 825 N N . THR A 1 105 ? -19.424 10.831 79.291 1.00 24.24 134 THR A N 1
ATOM 826 C CA . THR A 1 105 ? -20.379 10.672 78.198 1.00 25.79 134 THR A CA 1
ATOM 827 C C . THR A 1 105 ? -19.870 9.658 77.179 1.00 24.83 134 THR A C 1
ATOM 828 O O . THR A 1 105 ? -20.644 8.864 76.640 1.00 26.83 134 THR A O 1
ATOM 832 N N . HIS A 1 106 ? -18.562 9.672 76.951 1.00 22.68 135 HIS A N 1
ATOM 833 C CA . HIS A 1 106 ? -17.901 8.777 76.006 1.00 22.63 135 HIS A CA 1
ATOM 834 C C . HIS A 1 106 ? -17.030 7.731 76.688 1.00 22.68 135 HIS A C 1
ATOM 835 O O . HIS A 1 106 ? -15.999 7.320 76.153 1.00 22.43 135 HIS A O 1
ATOM 842 N N . LYS A 1 107 ? -17.457 7.282 77.861 1.00 22.53 136 LYS A N 1
ATOM 843 C CA . LYS A 1 107 ? -16.616 6.412 78.692 1.00 23.40 136 LYS A CA 1
ATOM 844 C C . LYS A 1 107 ? -16.204 5.101 78.009 1.00 22.28 136 LYS A C 1
ATOM 845 O O . LYS A 1 107 ? -15.146 4.576 78.308 1.00 20.44 136 LYS A O 1
ATOM 851 N N A HIS A 1 108 ? -17.006 4.601 77.068 1.00 22.28 137 HIS A N 1
ATOM 852 C CA A HIS A 1 108 ? -16.629 3.396 76.325 1.00 23.90 137 HIS A CA 1
ATOM 853 C C A HIS A 1 108 ? -15.296 3.462 75.579 1.00 23.22 137 HIS A C 1
ATOM 854 O O A HIS A 1 108 ? -14.651 2.426 75.360 1.00 21.76 137 HIS A O 1
ATOM 867 N N . ILE A 1 109 ? -14.909 4.664 75.158 1.00 22.60 138 ILE A N 1
ATOM 868 C CA . ILE A 1 109 ? -13.600 4.853 74.539 1.00 22.94 138 ILE A CA 1
ATOM 869 C C . ILE A 1 109 ? -12.507 4.364 75.493 1.00 22.19 138 ILE A C 1
ATOM 870 O O . ILE A 1 109 ? -11.573 3.688 75.078 1.00 23.31 138 ILE A O 1
ATOM 875 N N . LEU A 1 110 ? -12.636 4.691 76.771 1.00 20.62 139 LEU A N 1
ATOM 876 C CA . LEU A 1 110 ? -11.665 4.254 77.771 1.00 21.21 139 LEU A CA 1
ATOM 877 C C . LEU A 1 110 ? -11.870 2.841 78.270 1.00 21.34 139 LEU A C 1
ATOM 878 O O . LEU A 1 110 ? -10.900 2.114 78.517 1.00 23.36 139 LEU A O 1
ATOM 883 N N . THR A 1 111 ? -13.126 2.452 78.465 1.00 21.48 140 THR A N 1
ATOM 884 C CA . THR A 1 111 ? -13.421 1.199 79.168 1.00 22.06 140 THR A CA 1
ATOM 885 C C . THR A 1 111 ? -13.444 0.018 78.214 1.00 23.11 140 THR A C 1
ATOM 886 O O . THR A 1 111 ? -13.343 -1.126 78.643 1.00 23.68 140 THR A O 1
ATOM 890 N N . ARG A 1 112 ? -13.572 0.304 76.921 1.00 23.58 141 ARG A N 1
ATOM 891 C CA . ARG A 1 112 ? -13.556 -0.729 75.913 1.00 24.88 141 ARG A CA 1
ATOM 892 C C . ARG A 1 112 ? -12.461 -0.544 74.859 1.00 23.90 141 ARG A C 1
ATOM 893 O O . ARG A 1 112 ? -11.569 -1.393 74.751 1.00 24.48 141 ARG A O 1
ATOM 901 N N . GLU A 1 113 ? -12.503 0.547 74.102 1.00 22.26 142 GLU A N 1
ATOM 902 C CA . GLU A 1 113 ? -11.584 0.707 72.961 1.00 21.67 142 GLU A CA 1
ATOM 903 C C . GLU A 1 113 ? -10.115 0.750 73.388 1.00 20.95 142 GLU A C 1
ATOM 904 O O . GLU A 1 113 ? -9.274 0.030 72.831 1.00 22.32 142 GLU A O 1
ATOM 906 N N . ILE A 1 114 ? -9.811 1.598 74.365 1.00 20.31 143 ILE A N 1
ATOM 907 C CA . ILE A 1 114 ? -8.439 1.705 74.873 1.00 19.91 143 ILE A CA 1
ATOM 908 C C . ILE A 1 114 ? -8.052 0.499 75.736 1.00 19.85 143 ILE A C 1
ATOM 909 O O . ILE A 1 114 ? -6.929 -0.013 75.610 1.00 20.88 143 ILE A O 1
ATOM 914 N N . ALA A 1 115 ? -8.975 0.029 76.578 1.00 19.14 144 ALA A N 1
ATOM 915 C CA . ALA A 1 115 ? -8.730 -1.105 77.478 1.00 20.80 144 ALA A CA 1
ATOM 916 C C . ALA A 1 115 ? -8.306 -2.347 76.684 1.00 20.49 144 ALA A C 1
ATOM 917 O O . ALA A 1 115 ? -7.413 -3.114 77.088 1.00 20.95 144 ALA A O 1
ATOM 919 N N . GLN A 1 116 ? -8.981 -2.526 75.553 1.00 20.60 145 GLN A N 1
ATOM 920 C CA . GLN A 1 116 ? -8.747 -3.642 74.650 1.00 21.88 145 GLN A CA 1
ATOM 921 C C . GLN A 1 116 ? -7.835 -3.333 73.462 1.00 21.72 145 GLN A C 1
ATOM 922 O O . GLN A 1 116 ? -7.798 -4.124 72.505 1.00 20.85 145 GLN A O 1
ATOM 928 N N . PHE A 1 117 ? -7.105 -2.221 73.507 1.00 21.03 146 PHE A N 1
ATOM 929 C CA . PHE A 1 117 ? -6.386 -1.747 72.326 1.00 21.59 146 PHE A CA 1
ATOM 930 C C . PHE A 1 117 ? -5.317 -2.737 71.850 1.00 21.91 146 PHE A C 1
ATOM 931 O O . PHE A 1 117 ? -4.606 -3.327 72.653 1.00 20.94 146 PHE A O 1
ATOM 939 N N . LYS A 1 118 ? -5.238 -2.926 70.536 1.00 22.37 147 LYS A N 1
ATOM 940 C CA . LYS A 1 118 ? -4.210 -3.752 69.926 1.00 24.51 147 LYS A CA 1
ATOM 941 C C . LYS A 1 118 ? -3.490 -2.950 68.863 1.00 25.14 147 LYS A C 1
ATOM 942 O O . LYS A 1 118 ? -4.136 -2.330 68.014 1.00 23.86 147 LYS A O 1
ATOM 948 N N . VAL A 1 119 ? -2.160 -2.928 68.916 1.00 26.78 148 VAL A N 1
ATOM 949 C CA . VAL A 1 119 ? -1.396 -2.435 67.767 1.00 30.80 148 VAL A CA 1
ATOM 950 C C . VAL A 1 119 ? -0.845 -3.656 67.002 1.00 33.81 148 VAL A C 1
ATOM 951 O O . VAL A 1 119 ? 0.110 -4.303 67.425 1.00 38.44 148 VAL A O 1
ATOM 955 N N . LYS A 1 120 ? -1.508 -3.962 65.892 1.00 38.08 149 LYS A N 1
ATOM 956 C CA . LYS A 1 120 ? -1.176 -5.101 65.030 1.00 41.53 149 LYS A CA 1
ATOM 957 C C . LYS A 1 120 ? 0.167 -4.910 64.346 1.00 43.02 149 LYS A C 1
ATOM 958 O O . LYS A 1 120 ? 0.998 -5.828 64.307 1.00 45.60 149 LYS A O 1
ATOM 960 N N . PHE A 1 121 ? 0.376 -3.719 63.803 0.70 41.70 150 PHE A N 1
ATOM 961 C CA . PHE A 1 121 ? 1.664 -3.388 63.231 0.70 42.87 150 PHE A CA 1
ATOM 962 C C . PHE A 1 121 ? 2.063 -1.954 63.519 0.70 41.47 150 PHE A C 1
ATOM 963 O O . PHE A 1 121 ? 1.243 -1.034 63.468 0.70 38.50 150 PHE A O 1
ATOM 971 N N . SER A 1 122 ? 3.347 -1.797 63.825 1.00 43.39 151 SER A N 1
ATOM 972 C CA . SER A 1 122 ? 3.988 -0.499 63.897 1.00 44.35 151 SER A CA 1
ATOM 973 C C . SER A 1 122 ? 5.313 -0.572 63.139 1.00 46.00 151 SER A C 1
ATOM 974 O O . SER A 1 122 ? 5.923 -1.636 63.046 1.00 43.11 151 SER A O 1
ATOM 977 N N . ASN A 1 123 ? 5.753 0.564 62.609 1.00 49.29 152 ASN A N 1
ATOM 978 C CA . ASN A 1 123 ? 6.878 0.602 61.673 1.00 51.44 152 ASN A CA 1
ATOM 979 C C . ASN A 1 123 ? 8.251 0.177 62.231 1.00 53.10 152 ASN A C 1
ATOM 980 O O . ASN A 1 123 ? 9.175 -0.054 61.448 1.00 54.26 152 ASN A O 1
ATOM 985 N N . ASP A 1 124 ? 8.384 0.049 63.556 1.00 51.61 153 ASP A N 1
ATOM 986 C CA . ASP A 1 124 ? 9.677 -0.317 64.174 1.00 50.11 153 ASP A CA 1
ATOM 987 C C . ASP A 1 124 ? 9.713 -1.676 64.903 1.00 48.62 153 ASP A C 1
ATOM 988 O O . ASP A 1 124 ? 10.661 -1.958 65.640 1.00 48.47 153 ASP A O 1
ATOM 990 N N . GLY A 1 125 ? 8.697 -2.514 64.705 1.00 47.84 154 GLY A N 1
ATOM 991 C CA . GLY A 1 125 ? 8.658 -3.844 65.325 1.00 46.12 154 GLY A CA 1
ATOM 992 C C . GLY A 1 125 ? 8.307 -3.877 66.807 1.00 45.92 154 GLY A C 1
ATOM 993 O O . GLY A 1 125 ? 8.268 -4.950 67.412 1.00 45.98 154 GLY A O 1
ATOM 994 N N . LYS A 1 126 ? 8.017 -2.716 67.391 1.00 44.88 155 LYS A N 1
ATOM 995 C CA . LYS A 1 126 ? 7.844 -2.595 68.841 1.00 42.94 155 LYS A CA 1
ATOM 996 C C . LYS A 1 126 ? 6.373 -2.491 69.243 1.00 40.54 155 LYS A C 1
ATOM 997 O O . LYS A 1 126 ? 6.011 -1.729 70.143 1.00 36.37 155 LYS A O 1
ATOM 1003 N N . MET A 1 127 ? 5.535 -3.298 68.595 1.00 38.64 156 MET A N 1
ATOM 1004 C CA . MET A 1 127 ? 4.097 -3.254 68.823 1.00 37.94 156 MET A CA 1
ATOM 1005 C C . MET A 1 127 ? 3.724 -3.454 70.290 1.00 37.34 156 MET A C 1
ATOM 1006 O O . MET A 1 127 ? 2.818 -2.792 70.788 1.00 34.40 156 MET A O 1
ATOM 1011 N N . GLU A 1 128 ? 4.433 -4.346 70.979 1.00 35.88 157 GLU A N 1
ATOM 1012 C CA . GLU A 1 128 ? 4.096 -4.709 72.360 1.00 35.55 157 GLU A CA 1
ATOM 1013 C C . GLU A 1 128 ? 4.204 -3.531 73.320 1.00 34.11 157 GLU A C 1
ATOM 1014 O O . GLU A 1 128 ? 3.296 -3.287 74.121 1.00 32.60 157 GLU A O 1
ATOM 1016 N N . ILE A 1 129 ? 5.307 -2.796 73.227 1.00 32.50 158 ILE A N 1
ATOM 1017 C CA . ILE A 1 129 ? 5.560 -1.671 74.117 1.00 32.89 158 ILE A CA 1
ATOM 1018 C C . ILE A 1 129 ? 4.615 -0.483 73.845 1.00 30.33 158 ILE A C 1
ATOM 1019 O O . ILE A 1 129 ? 4.215 0.233 74.772 1.00 26.91 158 ILE A O 1
ATOM 1024 N N . HIS A 1 130 ? 4.255 -0.288 72.582 1.00 27.45 159 HIS A N 1
ATOM 1025 C CA . HIS A 1 130 ? 3.304 0.768 72.212 1.00 26.85 159 HIS A CA 1
ATOM 1026 C C . HIS A 1 130 ? 1.901 0.444 72.723 1.00 25.07 159 HIS A C 1
ATOM 1027 O O . HIS A 1 130 ? 1.219 1.317 73.255 1.00 26.26 159 HIS A O 1
ATOM 1034 N N . GLU A 1 131 ? 1.481 -0.803 72.543 1.00 24.87 160 GLU A N 1
ATOM 1035 C CA . GLU A 1 131 ? 0.217 -1.287 73.078 1.00 25.17 160 GLU A CA 1
ATOM 1036 C C . GLU A 1 131 ? 0.131 -1.091 74.593 1.00 24.73 160 GLU A C 1
ATOM 1037 O O . GLU A 1 131 ? -0.867 -0.566 75.117 1.00 21.79 160 GLU A O 1
ATOM 1043 N N . ARG A 1 132 ? 1.182 -1.506 75.291 1.00 25.55 161 ARG A N 1
ATOM 1044 C CA . ARG A 1 132 ? 1.270 -1.338 76.739 1.00 27.85 161 ARG A CA 1
ATOM 1045 C C . ARG A 1 132 ? 1.187 0.131 77.156 1.00 25.20 161 ARG A C 1
ATOM 1046 O O . ARG A 1 132 ? 0.493 0.473 78.115 1.00 24.64 161 ARG A O 1
ATOM 1054 N N . GLY A 1 133 ? 1.909 0.989 76.440 1.00 24.88 162 GLY A N 1
ATOM 1055 C CA . GLY A 1 133 ? 1.925 2.427 76.710 1.00 23.79 162 GLY A CA 1
ATOM 1056 C C . GLY A 1 133 ? 0.540 3.044 76.615 1.00 22.15 162 GLY A C 1
ATOM 1057 O O . GLY A 1 133 ? 0.139 3.821 77.471 1.00 21.80 162 GLY A O 1
ATOM 1058 N N . ILE A 1 134 ? -0.190 2.654 75.581 1.00 20.91 163 ILE A N 1
ATOM 1059 C CA . ILE A 1 134 ? -1.543 3.135 75.351 1.00 20.69 163 ILE A CA 1
ATOM 1060 C C . ILE A 1 134 ? -2.490 2.622 76.423 1.00 20.14 163 ILE A C 1
ATOM 1061 O O . ILE A 1 134 ? -3.246 3.409 76.996 1.00 18.98 163 ILE A O 1
ATOM 1066 N N . ARG A 1 135 ? -2.459 1.326 76.724 1.00 19.60 164 ARG A N 1
ATOM 1067 C CA . ARG A 1 135 ? -3.354 0.820 77.771 1.00 19.80 164 ARG A CA 1
ATOM 1068 C C . ARG A 1 135 ? -3.046 1.457 79.125 1.00 20.09 164 ARG A C 1
ATOM 1069 O O . ARG A 1 135 ? -3.962 1.810 79.861 1.00 20.55 164 ARG A O 1
ATOM 1077 N N . LYS A 1 136 ? -1.770 1.665 79.431 1.00 21.05 165 LYS A N 1
ATOM 1078 C CA . LYS A 1 136 ? -1.397 2.296 80.697 1.00 21.91 165 LYS A CA 1
ATOM 1079 C C . LYS A 1 136 ? -1.936 3.708 80.833 1.00 21.58 165 LYS A C 1
ATOM 1080 O O . LYS A 1 136 ? -2.422 4.085 81.895 1.00 21.54 165 LYS A O 1
ATOM 1086 N N . LYS A 1 137 ? -1.814 4.502 79.779 1.00 21.66 166 LYS A N 1
ATOM 1087 C CA . LYS A 1 137 ? -2.318 5.869 79.803 1.00 24.37 166 LYS A CA 1
ATOM 1088 C C . LYS A 1 137 ? -3.829 5.879 79.970 1.00 23.13 166 LYS A C 1
ATOM 1089 O O . LYS A 1 137 ? -4.365 6.718 80.693 1.00 22.12 166 LYS A O 1
ATOM 1095 N N . GLY A 1 138 ? -4.520 4.969 79.284 1.00 22.47 167 GLY A N 1
ATOM 1096 C CA . GLY A 1 138 ? -5.957 4.812 79.478 1.00 22.23 167 GLY A CA 1
ATOM 1097 C C . GLY A 1 138 ? -6.328 4.487 80.923 1.00 22.47 167 GLY A C 1
ATOM 1098 O O . GLY A 1 138 ? -7.324 5.004 81.437 1.00 22.58 167 GLY A O 1
ATOM 1099 N N . GLU A 1 139 ? -5.505 3.664 81.575 1.00 22.92 168 GLU A N 1
ATOM 1100 C CA . GLU A 1 139 ? -5.720 3.243 82.966 1.00 22.38 168 GLU A CA 1
ATOM 1101 C C . GLU A 1 139 ? -5.610 4.422 83.899 1.00 22.06 168 GLU A C 1
ATOM 1102 O O . GLU A 1 139 ? -6.376 4.539 84.849 1.00 21.42 168 GLU A O 1
ATOM 1108 N N . LEU A 1 140 ? -4.626 5.277 83.642 1.00 20.91 169 LEU A N 1
ATOM 1109 C CA . LEU A 1 140 ? -4.391 6.430 84.485 1.00 22.52 169 LEU A CA 1
ATOM 1110 C C . LEU A 1 140 ? -5.560 7.407 84.385 1.00 20.59 169 LEU A C 1
ATOM 1111 O O . LEU A 1 140 ? -6.035 7.937 85.389 1.00 19.44 169 LEU A O 1
ATOM 1116 N N . ILE A 1 141 ? -6.027 7.641 83.169 1.00 20.58 170 ILE A N 1
ATOM 1117 C CA . ILE A 1 141 ? -7.162 8.524 82.990 1.00 20.88 170 ILE A CA 1
ATOM 1118 C C . ILE A 1 141 ? -8.390 7.966 83.724 1.00 20.93 170 ILE A C 1
ATOM 1119 O O . ILE A 1 141 ? -9.094 8.700 84.399 1.00 21.45 170 ILE A O 1
ATOM 1124 N N . LEU A 1 142 ? -8.636 6.671 83.610 1.00 21.72 171 LEU A N 1
ATOM 1125 C CA . LEU A 1 142 ? -9.744 6.041 84.343 1.00 22.46 171 LEU A CA 1
ATOM 1126 C C . LEU A 1 142 ? -9.585 6.204 85.849 1.00 22.74 171 LEU A C 1
ATOM 1127 O O . LEU A 1 142 ? -10.561 6.424 86.554 1.00 23.13 171 LEU A O 1
ATOM 1132 N N . GLN A 1 143 ? -8.363 6.101 86.346 1.00 22.58 172 GLN A N 1
ATOM 1133 C CA . GLN A 1 143 ? -8.133 6.305 87.783 1.00 23.51 172 GLN A CA 1
ATOM 1134 C C . GLN A 1 143 ? -8.491 7.719 88.217 1.00 22.90 172 GLN A C 1
ATOM 1135 O O . GLN A 1 143 ? -9.054 7.925 89.292 1.00 22.36 172 GLN A O 1
ATOM 1141 N N . TYR A 1 144 ? -8.135 8.701 87.393 1.00 22.02 173 TYR A N 1
ATOM 1142 C CA . TYR A 1 144 ? -8.462 10.079 87.699 1.00 22.73 173 TYR A CA 1
ATOM 1143 C C . TYR A 1 144 ? -9.965 10.295 87.764 1.00 23.09 173 TYR A C 1
ATOM 1144 O O . TYR A 1 144 ? -10.423 11.099 88.559 1.00 24.58 173 TYR A O 1
ATOM 1153 N N . LEU A 1 145 ? -10.714 9.596 86.914 1.00 21.76 174 LEU A N 1
ATOM 1154 C CA . LEU A 1 145 ? -12.171 9.709 86.885 1.00 23.75 174 LEU A CA 1
ATOM 1155 C C . LEU A 1 145 ? -12.805 8.923 88.034 1.00 25.05 174 LEU A C 1
ATOM 1156 O O . LEU A 1 145 ? -13.785 9.375 88.606 1.00 27.42 174 LEU A O 1
ATOM 1161 N N . GLU A 1 146 ? -12.225 7.771 88.380 1.00 25.80 175 GLU A N 1
ATOM 1162 C CA . GLU A 1 146 ? -12.785 6.898 89.425 1.00 28.46 175 GLU A CA 1
ATOM 1163 C C . GLU A 1 146 ? -12.486 7.410 90.828 1.00 30.40 175 GLU A C 1
ATOM 1164 O O . GLU A 1 146 ? -13.303 7.245 91.744 1.00 29.88 175 GLU A O 1
ATOM 1170 N N . ASP A 1 147 ? -11.299 7.990 91.014 1.00 30.46 176 ASP A N 1
ATOM 1171 C CA . ASP A 1 147 ? -10.897 8.463 92.332 1.00 32.74 176 ASP A CA 1
ATOM 1172 C C . ASP A 1 147 ? -10.614 9.945 92.332 1.00 32.21 176 ASP A C 1
ATOM 1173 O O . ASP A 1 147 ? -9.508 10.384 92.014 1.00 30.29 176 ASP A O 1
ATOM 1178 N N . SER A 1 148 ? -11.631 10.701 92.718 1.00 32.87 177 SER A N 1
ATOM 1179 C CA . SER A 1 148 ? -11.546 12.149 92.781 1.00 34.03 177 SER A CA 1
ATOM 1180 C C . SER A 1 148 ? -10.444 12.640 93.713 1.00 30.75 177 SER A C 1
ATOM 1181 O O . SER A 1 148 ? -9.813 13.658 93.436 1.00 28.57 177 SER A O 1
ATOM 1184 N N . GLN A 1 149 ? -10.196 11.929 94.806 1.00 27.86 178 GLN A N 1
ATOM 1185 C CA . GLN A 1 149 ? -9.181 12.381 95.760 1.00 28.94 178 GLN A CA 1
ATOM 1186 C C . GLN A 1 149 ? -7.789 12.242 95.196 1.00 26.68 178 GLN A C 1
ATOM 1187 O O . GLN A 1 149 ? -6.936 13.081 95.454 1.00 26.36 178 GLN A O 1
ATOM 1193 N N . PHE A 1 150 ? -7.562 11.181 94.428 1.00 25.19 179 PHE A N 1
ATOM 1194 C CA . PHE A 1 150 ? -6.300 10.992 93.742 1.00 24.98 179 PHE A CA 1
ATOM 1195 C C . PHE A 1 150 ? -6.095 12.122 92.735 1.00 22.78 179 PHE A C 1
ATOM 1196 O O . PHE A 1 150 ? -5.040 12.738 92.714 1.00 22.33 179 PHE A O 1
ATOM 1204 N N . LEU A 1 151 ? -7.115 12.408 91.928 1.00 21.67 180 LEU A N 1
ATOM 1205 C CA . LEU A 1 151 ? -7.043 13.508 90.958 1.00 22.00 180 LEU A CA 1
ATOM 1206 C C . LEU A 1 151 ? -6.782 14.851 91.642 1.00 21.69 180 LEU A C 1
ATOM 1207 O O . LEU A 1 151 ? -5.917 15.619 91.207 1.00 21.45 180 LEU A O 1
ATOM 1212 N N . LYS A 1 152 ? -7.538 15.129 92.700 1.00 22.65 181 LYS A N 1
ATOM 1213 C CA . LYS A 1 152 ? -7.328 16.335 93.507 1.00 23.70 181 LYS A CA 1
ATOM 1214 C C . LYS A 1 152 ? -5.863 16.490 93.962 1.00 23.05 181 LYS A C 1
ATOM 1215 O O . LYS A 1 152 ? -5.274 17.555 93.784 1.00 23.55 181 LYS A O 1
ATOM 1221 N N . LYS A 1 153 ? -5.277 15.440 94.544 1.00 22.53 182 LYS A N 1
ATOM 1222 C CA . LYS A 1 153 ? -3.890 15.509 95.030 1.00 22.45 182 LYS A CA 1
ATOM 1223 C C . LYS A 1 153 ? -2.893 15.669 93.902 1.00 21.76 182 LYS A C 1
ATOM 1224 O O . LYS A 1 153 ? -1.929 16.424 94.034 1.00 21.57 182 LYS A O 1
ATOM 1227 N N . GLU A 1 154 ? -3.111 14.977 92.784 1.00 21.04 183 GLU A N 1
ATOM 1228 C CA . GLU A 1 154 ? -2.187 15.089 91.658 1.00 23.53 183 GLU A CA 1
ATOM 1229 C C . GLU A 1 154 ? -2.225 16.501 91.073 1.00 22.23 183 GLU A C 1
ATOM 1230 O O . GLU A 1 154 ? -1.191 17.059 90.702 1.00 22.22 183 GLU A O 1
ATOM 1236 N N . ARG A 1 155 ? -3.420 17.078 91.029 1.00 21.72 184 ARG A N 1
ATOM 1237 C CA . ARG A 1 155 ? -3.587 18.461 90.603 1.00 21.16 184 ARG A CA 1
ATOM 1238 C C . ARG A 1 155 ? -2.850 19.430 91.536 1.00 21.26 184 ARG A C 1
ATOM 1239 O O . ARG A 1 155 ? -2.227 20.378 91.085 1.00 21.00 184 ARG A O 1
ATOM 1247 N N . ALA A 1 156 ? -2.930 19.196 92.839 1.00 22.05 185 ALA A N 1
ATOM 1248 C CA . ALA A 1 156 ? -2.206 20.035 93.792 1.00 23.49 185 ALA A CA 1
ATOM 1249 C C . ALA A 1 156 ? -0.688 19.888 93.600 1.00 24.62 185 ALA A C 1
ATOM 1250 O O . ALA A 1 156 ? 0.036 20.891 93.547 1.00 25.19 185 ALA A O 1
ATOM 1252 N N . LYS A 1 157 ? -0.210 18.650 93.458 1.00 24.69 186 LYS A N 1
ATOM 1253 C CA . LYS A 1 157 ? 1.220 18.390 93.239 1.00 27.93 186 LYS A CA 1
ATOM 1254 C C . LYS A 1 157 ? 1.710 19.049 91.961 1.00 27.12 186 LYS A C 1
ATOM 1255 O O . LYS A 1 157 ? 2.832 19.557 91.893 1.00 26.19 186 LYS A O 1
ATOM 1261 N N . ASN A 1 158 ? 0.845 19.043 90.953 1.00 24.57 187 ASN A N 1
ATOM 1262 C CA . ASN A 1 158 ? 1.160 19.605 89.669 1.00 25.53 187 ASN A CA 1
ATOM 1263 C C . ASN A 1 158 ? 1.447 21.108 89.724 1.00 23.67 187 ASN A C 1
ATOM 1264 O O . ASN A 1 158 ? 2.113 21.627 88.841 1.00 23.38 187 ASN A O 1
ATOM 1269 N N . LYS A 1 159 ? 0.948 21.801 90.749 1.00 22.69 188 LYS A N 1
ATOM 1270 C CA . LYS A 1 159 ? 1.167 23.236 90.871 1.00 23.71 188 LYS A CA 1
ATOM 1271 C C . LYS A 1 159 ? 2.516 23.578 91.520 1.00 23.35 188 LYS A C 1
ATOM 1272 O O . LYS A 1 159 ? 2.920 24.725 91.469 1.00 24.13 188 LYS A O 1
ATOM 1278 N N . LYS A 1 160 ? 3.217 22.594 92.093 1.00 25.45 189 LYS A N 1
ATOM 1279 C CA . LYS A 1 160 ? 4.414 22.859 92.931 1.00 27.81 189 LYS A CA 1
ATOM 1280 C C . LYS A 1 160 ? 5.449 23.775 92.298 1.00 30.98 189 LYS A C 1
ATOM 1281 O O . LYS A 1 160 ? 6.045 24.611 92.984 1.00 35.74 189 LYS A O 1
ATOM 1283 N N . ASN A 1 161 ? 5.667 23.619 90.996 1.00 32.30 190 ASN A N 1
ATOM 1284 C CA . ASN A 1 161 ? 6.595 24.474 90.262 1.00 34.33 190 ASN A CA 1
ATOM 1285 C C . ASN A 1 161 ? 5.894 25.241 89.132 1.00 35.71 190 ASN A C 1
ATOM 1286 O O . ASN A 1 161 ? 6.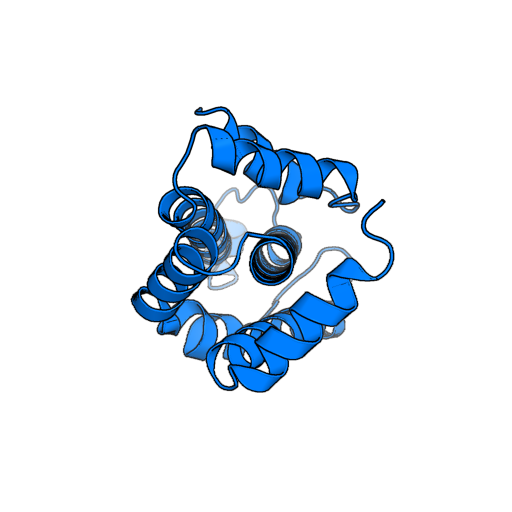463 25.432 88.057 1.00 38.26 190 ASN A O 1
ATOM 1288 N N . ALA A 1 162 ? 4.671 25.707 89.392 1.00 34.16 191 ALA A N 1
ATOM 1289 C CA . ALA A 1 162 ? 3.853 26.382 88.372 1.00 35.04 191 ALA A CA 1
ATOM 1290 C C . ALA A 1 162 ? 4.480 27.645 87.771 1.00 36.45 191 ALA A C 1
ATOM 1291 O O . ALA A 1 162 ? 4.163 28.016 86.641 1.00 40.10 191 ALA A O 1
ATOM 1293 N N . LEU A 1 163 ? 5.348 28.316 88.521 1.00 34.49 192 LEU A N 1
ATOM 1294 C CA . LEU A 1 163 ? 5.956 29.546 88.037 1.00 36.02 192 LEU A CA 1
ATOM 1295 C C . LEU A 1 163 ? 7.455 29.327 87.830 1.00 38.12 192 LEU A C 1
ATOM 1296 O O . LEU A 1 163 ? 8.272 30.087 88.338 1.00 42.02 192 LEU A O 1
#

Nearest PDB structures (foldseek):
  5j08-assembly1_A  TM=1.006E+00  e=1.726E-23  Saccharomyces cerevisiae S288C
  5cmw-assembly1_A  TM=1.004E+00  e=2.528E-20  Saccharomyces cerevisiae S288C
  5cmy-assembly2_B  TM=9.837E-01  e=2.210E-18  Saccharomyces cerevisiae S288C
  8ouw-assembly1_K  TM=3.707E-01  e=1.504E+00  Caenorhabditis elegans
  5y6p-assembly1_gz  TM=1.867E-01  e=2.219E+00  Griffithsia pacifica

CATH classification: 1.25.40.90

Organism: Saccharomyces cerevisiae (strain ATCC 204508 / S288c) (NCBI:txid559292)

Sequence (163 aa):
SEPYQIDIRRATNTDAWGPTPKHLAKVLRNRYQVPLYLMTEYTLKRLVDHIATRPKNLYEKARKDYVNYGSEWRVVLKCLVVIEFLLLNVDTGDELNQIRSCLLTHKHILTREIAQFKVKFSNDGKMEIHERGIRKKGELILQYLEDSQFLKKERAKNKKNAL

Solvent-accessible surface area: 9375 Å² total; per-residue (Å²): 121,100,90,19,34,95,5,0,33,90,0,0,49,51,48,59,215,33,26,58,114,168,44,19,46,93,1,21,87,13,50,154,143,24,73,4,65,75,0,0,70,57,0,7,120,44,0,61,58,35,32,79,75,81,35,84,83,84,149,69,41,80,153,63,110,28,98,35,102,8,10,18,39,63,0,0,44,12,0,0,38,0,1,29,44,0,0,29,43,3,83,104,30,104,28,8,76,41,0,59,51,0,3,94,93,59,118,102,7,4,61,159,38,1,44,116,5,124,11,95,83,1,101,73,60,116,59,85,98,27,25,150,23,0,77,106,50,2,98,44,0,38,86,6,30,133,72,60,118,67,2,138,62,44,12,63,131,62,129,98,95,77,220

Secondary structure (DSSP, 8-state):
--HHHHHHHHHT-SSSS---HHHHHHHHHGGGTS-HHHHHHHHHHHHHHHHHTS-SSHHHHTTS--TTTTTHHHHHHHHHHHHHHHHHHSPTTHHHHHHHHHHHHTTHIIIIIITT------TTS-HHHHHHHHHHHHHHHHHHHH-HHHHHHHHHHHTTT--

GO terms:
  GO:0080025 phosphatidylinositol-3,5-bisphosphate binding (F, IDA)
  GO:0005768 endosome (C, IDA)
  GO:0030276 clathrin binding (F, IDA)
  GO:0030125 clathrin vesicle coat (C, IDA)
  GO:0034498 early endosome to Golgi transport (P, IGI)
  GO:0080025 phosphatidylinositol-3,5-bisphosphate binding (F, IMP)
  GO:0005737 cytoplasm (C, HDA)
  GO:0032511 late endosome to vacuole transport via multivesicular body sorting pathway (P, IMP)
  GO:0006895 Golgi to endosome transport (P, IMP)

InterPro domains:
  IPR008942 ENTH/VHS [G3DSA:1.25.40.90] (30-199)
  IPR008942 ENTH/VHS [SSF48464] (11-184)
  IPR013809 ENTH domain [PF01417] (30-180)
  IPR013809 ENTH domain [PS50942] (25-184)
  IPR013809 ENTH domain [SM00273] (31-184)

Foldseek 3Di:
DDQLLVLLCVQLDLDPDDDDPVSLVSNLVCVVPDALLVSLLSLVVQLVVLVVLADPDDVVVVPPPDDSHQRSLSSNLSSLVSLVSQLQDPDPDRRNVSNLVNCVVVVCCLVPPQCPDFRPHHPPPPRPVSNVSSNVSSVVSVCVNVDVVVSVVSSVVVCPPVD